Protein AF-A0A804JIK0-F1 (afdb_monomer_lite)

pLDDT: mean 76.5, std 15.42, range [44.66, 95.44]

Sequence (78 aa):
MFLILQSLVLDFIQGKEDISSEVGAPKARSLGFLPRKRASRHRGKVLSFPRMNQQNPCKLTAFLGYKSGMTTRTVSVC

Radius of gyration: 30.64 Å; chains: 1; bounding box: 62×80×37 Å

Foldseek 3Di:
DVVVVVVVVVVVVVVPPDPDPPCVPPPPDDPVPPPPDPDPDPDDDDPDFDDDDPPDPDDDGDDDDDDPDDDDDDPPPD

Organism: Musa acuminata subsp. malaccensis (NCBI:txid214687)

Secondary structure (DSSP, 8-state):
-HHHHHHHHHHHHHTTS----------SS-GGG-S-PPPSSSSPPPS-PPPPPTTSPP--------------------

Structure (mmCIF, N/CA/C/O backbone):
data_AF-A0A804JIK0-F1
#
_entry.id   AF-A0A804JIK0-F1
#
loop_
_atom_site.group_PDB
_atom_site.id
_atom_site.type_symbol
_atom_site.label_atom_id
_atom_site.label_alt_id
_atom_site.label_comp_id
_atom_site.label_asym_id
_atom_site.label_entity_id
_atom_site.label_seq_id
_atom_site.pdbx_PDB_ins_code
_atom_site.Cartn_x
_atom_site.Cartn_y
_atom_site.Cartn_z
_atom_site.occupancy
_atom_site.B_iso_or_equiv
_atom_site.auth_seq_id
_atom_site.auth_comp_id
_atom_site.auth_asym_id
_atom_site.auth_atom_id
_atom_site.pdbx_PDB_model_num
ATOM 1 N N . MET A 1 1 ? 46.778 -53.123 -3.678 1.00 62.66 1 MET A N 1
ATOM 2 C CA . MET A 1 1 ? 45.340 -53.146 -3.314 1.00 62.66 1 MET A CA 1
ATOM 3 C C . MET A 1 1 ? 45.038 -52.361 -2.037 1.00 62.66 1 MET A C 1
ATOM 5 O O . MET A 1 1 ? 44.095 -51.588 -2.044 1.00 62.66 1 MET A O 1
ATOM 9 N N . PHE A 1 2 ? 45.853 -52.488 -0.981 1.00 68.19 2 PHE A N 1
ATOM 10 C CA . PHE A 1 2 ? 45.655 -51.780 0.298 1.00 68.19 2 PHE A CA 1
ATOM 11 C C . PHE A 1 2 ? 45.745 -50.239 0.198 1.00 68.19 2 PHE A C 1
ATOM 13 O O . PHE A 1 2 ? 45.027 -49.535 0.895 1.00 68.19 2 PHE A O 1
ATOM 20 N N . LEU A 1 3 ? 46.564 -49.712 -0.724 1.00 63.62 3 LEU A N 1
ATOM 21 C CA . LEU A 1 3 ? 46.721 -48.265 -0.945 1.00 63.62 3 LEU A CA 1
ATOM 22 C C . LEU A 1 3 ? 45.527 -47.619 -1.671 1.00 63.62 3 LEU A C 1
ATOM 24 O O . LEU A 1 3 ? 45.178 -46.488 -1.371 1.00 63.62 3 LEU A O 1
ATOM 28 N N . ILE A 1 4 ? 44.852 -48.352 -2.565 1.00 69.50 4 ILE A N 1
ATOM 29 C CA . ILE A 1 4 ? 43.667 -47.849 -3.289 1.00 69.50 4 ILE A CA 1
ATOM 30 C C . ILE A 1 4 ? 42.475 -47.720 -2.329 1.00 69.50 4 ILE A C 1
ATOM 32 O O . ILE A 1 4 ? 41.674 -46.797 -2.441 1.00 69.50 4 ILE A O 1
ATOM 36 N N . LEU A 1 5 ? 42.389 -48.619 -1.341 1.00 67.19 5 LEU A N 1
ATOM 37 C CA . LEU A 1 5 ? 41.365 -48.545 -0.302 1.00 67.19 5 LEU A CA 1
ATOM 38 C C . LEU A 1 5 ? 41.590 -47.369 0.661 1.00 67.19 5 LEU A C 1
ATOM 40 O O . LEU A 1 5 ? 40.622 -46.793 1.138 1.00 67.19 5 LEU A O 1
ATOM 44 N N . GLN A 1 6 ? 42.843 -46.992 0.937 1.00 64.56 6 GLN A N 1
ATOM 45 C CA . GLN A 1 6 ? 43.146 -45.848 1.805 1.00 64.56 6 GLN A CA 1
ATOM 46 C C . GLN A 1 6 ? 42.788 -44.509 1.137 1.00 64.56 6 GLN A C 1
ATOM 48 O O . GLN A 1 6 ? 42.254 -43.635 1.812 1.00 64.56 6 GLN A O 1
ATOM 53 N N . SER A 1 7 ? 42.996 -44.366 -0.179 1.00 62.38 7 SER A N 1
ATOM 54 C CA . SER A 1 7 ? 42.590 -43.164 -0.928 1.00 62.38 7 SER A CA 1
ATOM 55 C C . SER A 1 7 ? 41.068 -42.972 -0.939 1.00 62.38 7 SER A C 1
ATOM 57 O O . SER A 1 7 ? 40.588 -41.899 -0.600 1.00 62.38 7 SER A O 1
ATOM 59 N N . LEU A 1 8 ? 40.301 -44.037 -1.204 1.00 61.91 8 LEU A N 1
ATOM 60 C CA . LEU A 1 8 ? 38.833 -43.964 -1.235 1.00 61.91 8 LEU A CA 1
ATOM 61 C C . LEU A 1 8 ? 38.199 -43.695 0.140 1.00 61.91 8 LEU A C 1
ATOM 63 O O . LEU A 1 8 ? 37.144 -43.069 0.220 1.00 61.91 8 LEU A O 1
ATOM 67 N N . VAL A 1 9 ? 38.820 -44.161 1.229 1.00 63.50 9 VAL A N 1
ATOM 68 C CA . VAL A 1 9 ? 38.338 -43.885 2.593 1.00 63.50 9 VAL A CA 1
ATOM 69 C C . VAL A 1 9 ? 38.628 -42.435 3.000 1.00 63.50 9 VAL A C 1
ATOM 71 O O . VAL A 1 9 ? 37.810 -41.841 3.699 1.00 63.50 9 VAL A O 1
ATOM 74 N N . LEU A 1 10 ? 39.733 -41.839 2.535 1.00 59.66 10 LEU A N 1
ATOM 75 C CA . LEU A 1 10 ? 40.061 -40.435 2.811 1.00 59.66 10 LEU A CA 1
ATOM 76 C C . LEU A 1 10 ? 39.170 -39.466 2.008 1.00 59.66 10 LEU A C 1
ATOM 78 O O . LEU A 1 10 ? 38.665 -38.499 2.579 1.00 59.66 10 LEU A O 1
ATOM 82 N N . ASP A 1 11 ? 38.867 -39.793 0.745 1.00 58.06 11 ASP A N 1
ATOM 83 C CA . ASP A 1 11 ? 37.926 -39.032 -0.094 1.00 58.06 11 ASP A CA 1
ATOM 84 C C . ASP A 1 11 ? 36.498 -39.025 0.495 1.00 58.06 11 ASP A C 1
ATOM 86 O O . ASP A 1 11 ? 35.769 -38.035 0.399 1.00 58.06 11 ASP A O 1
ATOM 90 N N . PHE A 1 12 ? 36.088 -40.114 1.161 1.00 58.56 12 PHE A N 1
ATOM 91 C CA . PHE A 1 12 ? 34.771 -40.210 1.804 1.00 58.56 12 PHE A CA 1
ATOM 92 C C . PHE A 1 12 ? 34.661 -39.373 3.089 1.00 58.56 12 PHE A C 1
ATOM 94 O O . PHE A 1 12 ? 33.562 -38.957 3.461 1.00 58.56 12 PHE A O 1
ATOM 101 N N . ILE A 1 13 ? 35.786 -39.105 3.759 1.00 56.56 13 ILE A N 1
ATOM 102 C CA . ILE A 1 13 ? 35.831 -38.270 4.966 1.00 56.56 13 ILE A CA 1
ATOM 103 C C . ILE A 1 13 ? 35.932 -36.779 4.586 1.00 56.56 13 ILE A C 1
ATOM 105 O O . ILE A 1 13 ? 35.244 -35.964 5.193 1.00 56.56 13 ILE A O 1
ATOM 109 N N . GLN A 1 14 ? 36.660 -36.418 3.518 1.00 48.91 14 GLN A N 1
ATOM 110 C CA . GLN A 1 14 ? 36.704 -35.040 2.986 1.00 48.91 14 GLN A CA 1
ATOM 111 C C . GLN A 1 14 ? 35.418 -34.606 2.260 1.00 48.91 14 GLN A C 1
ATOM 113 O O . GLN A 1 14 ? 35.160 -33.416 2.122 1.00 48.91 14 GLN A O 1
ATOM 118 N N . GLY A 1 15 ? 34.571 -35.542 1.817 1.00 48.97 15 GLY A N 1
ATOM 119 C CA . GLY A 1 15 ? 33.276 -35.220 1.202 1.00 48.97 15 GLY A CA 1
ATOM 120 C C . GLY A 1 15 ? 32.164 -34.827 2.188 1.00 48.97 15 GLY A C 1
ATOM 121 O O . GLY A 1 15 ? 31.045 -34.545 1.756 1.00 48.97 15 GLY A O 1
ATOM 122 N N . LYS A 1 16 ? 32.427 -34.861 3.503 1.00 49.97 16 LYS A N 1
ATOM 123 C CA . LYS A 1 16 ? 31.414 -34.688 4.563 1.00 49.97 16 LYS A CA 1
ATOM 124 C C . LYS A 1 16 ? 31.641 -33.466 5.466 1.00 49.97 16 LYS A C 1
ATOM 126 O O . LYS A 1 16 ? 30.871 -33.262 6.402 1.00 49.97 16 LYS A O 1
ATOM 131 N N . GLU A 1 17 ? 32.654 -32.666 5.157 1.00 56.41 17 GLU A N 1
ATOM 132 C CA . GLU A 1 17 ? 33.060 -31.428 5.829 1.00 56.41 17 GLU A CA 1
ATOM 133 C C . GLU A 1 17 ? 33.486 -30.496 4.680 1.00 56.41 17 GLU A C 1
ATOM 135 O O . GLU A 1 17 ? 34.525 -30.689 4.075 1.00 56.41 17 GLU A O 1
ATOM 140 N N . ASP A 1 18 ? 32.651 -29.647 4.102 1.00 47.00 18 ASP A N 1
ATOM 141 C CA . ASP A 1 18 ? 31.894 -28.610 4.759 1.00 47.00 18 ASP A CA 1
ATOM 142 C C . ASP A 1 18 ? 30.498 -28.543 4.149 1.00 47.00 18 ASP A C 1
ATOM 144 O O . ASP A 1 18 ? 30.312 -28.348 2.943 1.00 47.00 18 ASP A O 1
ATOM 148 N N . ILE A 1 19 ? 29.499 -28.648 5.025 1.00 51.25 19 ILE A N 1
ATOM 149 C CA . ILE A 1 19 ? 28.224 -27.951 4.889 1.00 51.25 19 ILE A CA 1
ATOM 150 C C . ILE A 1 19 ? 28.620 -26.507 4.629 1.00 51.25 19 ILE A C 1
ATOM 152 O O . ILE A 1 19 ? 28.874 -25.740 5.558 1.00 51.25 19 ILE A O 1
ATOM 156 N N . SER A 1 20 ? 28.801 -26.184 3.352 1.00 44.66 20 SER A N 1
ATOM 157 C CA . SER A 1 20 ? 29.100 -24.847 2.908 1.00 44.66 20 SER A CA 1
ATOM 158 C C . SER A 1 20 ? 27.935 -24.069 3.455 1.00 44.66 20 SER A C 1
ATOM 160 O O . SER A 1 20 ? 26.784 -24.204 3.039 1.00 44.66 20 SER A O 1
ATOM 162 N N . SER A 1 21 ? 28.241 -23.278 4.465 1.00 52.78 21 SER A N 1
ATOM 163 C CA . SER A 1 21 ? 27.562 -22.033 4.599 1.00 52.78 21 SER A CA 1
ATOM 164 C C . SER A 1 21 ? 27.639 -21.395 3.205 1.00 52.78 21 SER A C 1
ATOM 166 O O . SER A 1 21 ? 28.558 -20.658 2.867 1.00 52.78 21 SER A O 1
ATOM 168 N N . GLU A 1 22 ? 26.593 -21.579 2.395 1.00 47.28 22 GLU A N 1
ATOM 169 C CA . GLU A 1 22 ? 25.964 -20.364 1.934 1.00 47.28 22 GLU A CA 1
ATOM 170 C C . GLU A 1 22 ? 25.690 -19.631 3.246 1.00 47.28 22 GLU A C 1
ATOM 172 O O . GLU A 1 22 ? 24.702 -19.873 3.942 1.00 47.28 22 GLU A O 1
ATOM 177 N N . VAL A 1 23 ? 26.647 -18.787 3.650 1.00 48.97 23 VAL A N 1
ATOM 178 C CA . VAL A 1 23 ? 26.397 -17.575 4.412 1.00 48.97 23 VAL A CA 1
ATOM 179 C C . VAL A 1 23 ? 25.446 -16.810 3.499 1.00 48.97 23 VAL A C 1
ATOM 181 O O . VAL A 1 23 ? 25.839 -15.955 2.710 1.00 48.97 23 VAL A O 1
ATOM 184 N N . GLY A 1 24 ? 24.221 -17.329 3.444 1.00 54.75 24 GLY A N 1
ATOM 185 C CA . GLY A 1 24 ? 23.333 -17.208 2.313 1.00 54.75 24 GLY A CA 1
ATOM 186 C C . GLY A 1 24 ? 22.915 -15.776 2.351 1.00 54.75 24 GLY A C 1
ATOM 187 O O . GLY A 1 24 ? 22.377 -15.336 3.372 1.00 54.75 24 GLY A O 1
ATOM 188 N N . ALA A 1 25 ? 23.282 -15.041 1.303 1.00 76.50 25 ALA A N 1
ATOM 189 C CA . ALA A 1 25 ? 23.130 -13.601 1.267 1.00 76.50 25 ALA A CA 1
ATOM 190 C C . ALA A 1 25 ? 21.762 -13.224 1.861 1.00 76.50 25 ALA A C 1
ATOM 192 O O . ALA A 1 25 ? 20.752 -13.853 1.507 1.00 76.50 25 ALA A O 1
ATOM 193 N N . PRO A 1 26 ? 21.710 -12.256 2.800 1.00 82.81 26 PRO A N 1
ATOM 194 C CA . PRO A 1 26 ? 20.466 -11.910 3.467 1.00 82.81 26 PRO A CA 1
ATOM 195 C C . PRO A 1 26 ? 19.411 -11.657 2.397 1.00 82.81 26 PRO A C 1
ATOM 197 O O . PRO A 1 26 ? 19.703 -11.014 1.386 1.00 82.81 26 PRO A O 1
ATOM 200 N N . LYS A 1 27 ? 18.202 -12.207 2.589 1.00 78.38 27 LYS A N 1
ATOM 201 C CA . LYS A 1 27 ? 17.111 -12.100 1.609 1.00 78.38 27 LYS A CA 1
ATOM 202 C C . LYS A 1 27 ? 17.055 -10.668 1.089 1.00 78.38 27 LYS A C 1
ATOM 204 O O . LYS A 1 27 ? 16.702 -9.758 1.834 1.00 78.38 27 LYS A O 1
ATOM 209 N N . ALA A 1 28 ? 17.377 -10.482 -0.193 1.00 83.31 28 ALA A N 1
ATOM 210 C CA . ALA A 1 28 ? 17.592 -9.148 -0.752 1.00 83.31 28 ALA A CA 1
ATOM 211 C C . ALA A 1 28 ? 16.368 -8.234 -0.590 1.00 83.31 28 ALA A C 1
ATOM 213 O O . ALA A 1 28 ? 16.478 -7.011 -0.641 1.00 83.31 28 ALA A O 1
ATOM 214 N N . ARG A 1 29 ? 15.168 -8.824 -0.479 1.00 82.19 29 ARG A N 1
ATOM 215 C CA . ARG A 1 29 ? 13.894 -8.108 -0.403 1.00 82.19 29 ARG A CA 1
ATOM 216 C C . ARG A 1 29 ? 12.931 -8.843 0.527 1.00 82.19 29 ARG A C 1
ATOM 218 O O . ARG A 1 29 ? 12.922 -10.071 0.592 1.00 82.19 29 ARG A O 1
ATOM 225 N N . SER A 1 30 ? 12.081 -8.084 1.205 1.00 88.19 30 SER A N 1
ATOM 226 C CA . SER A 1 30 ? 11.025 -8.605 2.071 1.00 88.19 30 SER A CA 1
ATOM 227 C C . SER A 1 30 ? 9.930 -9.312 1.259 1.00 88.19 30 SER A C 1
ATOM 229 O O . SER A 1 30 ? 9.438 -8.802 0.250 1.00 88.19 30 SER A O 1
ATOM 231 N N . LEU A 1 31 ? 9.541 -10.511 1.709 1.00 88.06 31 LEU A N 1
ATOM 232 C CA . LEU A 1 31 ? 8.529 -11.351 1.049 1.00 88.06 31 LEU A CA 1
ATOM 233 C C . LEU A 1 31 ? 7.089 -10.889 1.331 1.00 88.06 31 LEU A C 1
ATOM 235 O O . LEU A 1 31 ? 6.190 -11.201 0.559 1.00 88.06 31 LEU A O 1
ATOM 239 N N . GLY A 1 32 ? 6.872 -10.094 2.386 1.00 89.94 32 GLY A N 1
ATOM 240 C CA . GLY A 1 32 ? 5.549 -9.585 2.775 1.00 89.94 32 GLY A CA 1
ATOM 241 C C . GLY A 1 32 ? 4.913 -8.592 1.792 1.00 89.94 32 GLY A C 1
ATOM 242 O O . GLY A 1 32 ? 3.750 -8.244 1.953 1.00 89.94 32 GLY A O 1
ATOM 243 N N . PHE A 1 33 ? 5.651 -8.150 0.766 1.00 88.38 33 PHE A N 1
ATOM 244 C CA . PHE A 1 33 ? 5.153 -7.260 -0.295 1.00 88.38 33 PHE A CA 1
ATOM 245 C C . PHE A 1 33 ? 4.993 -7.972 -1.648 1.00 88.38 33 PHE A C 1
ATOM 247 O O . PHE A 1 33 ? 4.893 -7.327 -2.695 1.00 88.38 33 PHE A O 1
ATOM 254 N N . LEU A 1 34 ? 5.013 -9.306 -1.659 1.00 88.44 34 LEU A N 1
ATOM 255 C CA . LEU A 1 34 ? 4.573 -10.091 -2.809 1.00 88.44 34 LEU A CA 1
ATOM 256 C C . LEU A 1 34 ? 3.039 -10.169 -2.771 1.00 88.44 34 LEU A C 1
ATOM 258 O O . LEU A 1 34 ? 2.488 -10.406 -1.699 1.00 88.44 34 LEU A O 1
ATOM 262 N N . PRO A 1 35 ? 2.320 -9.996 -3.893 1.00 90.00 35 PRO A N 1
ATOM 263 C CA . PRO A 1 35 ? 2.765 -9.806 -5.277 1.00 90.00 35 PRO A CA 1
ATOM 264 C C . PRO A 1 35 ? 3.114 -8.347 -5.630 1.00 90.00 35 PRO A C 1
ATOM 266 O O . PRO A 1 35 ? 2.399 -7.414 -5.279 1.00 90.00 35 PRO A O 1
ATOM 269 N N . ARG A 1 36 ? 4.161 -8.147 -6.445 1.00 88.12 36 ARG A N 1
ATOM 270 C CA . ARG A 1 36 ? 4.613 -6.8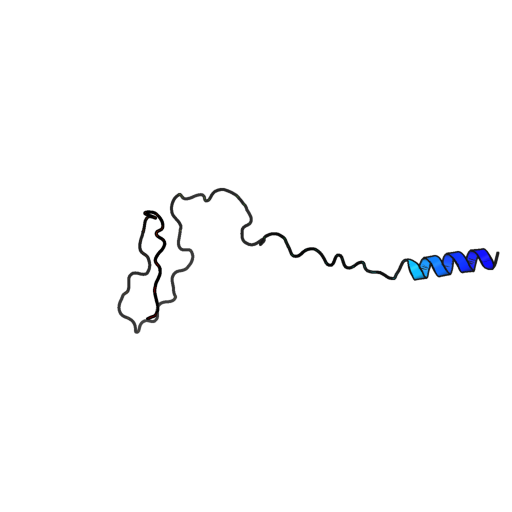20 -6.926 1.00 88.12 36 ARG A CA 1
ATOM 271 C C . ARG A 1 36 ? 3.794 -6.294 -8.099 1.00 88.12 36 ARG A C 1
ATOM 273 O O . ARG A 1 36 ? 4.326 -5.953 -9.153 1.00 88.12 36 ARG A O 1
ATOM 280 N N . LYS A 1 37 ? 2.479 -6.282 -7.933 1.00 92.00 37 LYS A N 1
ATOM 281 C CA . LYS A 1 37 ? 1.552 -5.699 -8.902 1.00 92.00 37 LYS A CA 1
ATOM 282 C C . LYS A 1 37 ? 1.216 -4.271 -8.479 1.00 92.00 37 LYS A C 1
ATOM 284 O O . LYS A 1 37 ? 1.400 -3.895 -7.323 1.00 92.00 37 LYS A O 1
ATOM 289 N N . ARG A 1 38 ? 0.721 -3.464 -9.422 1.00 89.75 38 ARG A N 1
ATOM 290 C CA . ARG A 1 38 ? 0.186 -2.138 -9.088 1.00 89.75 38 ARG A CA 1
ATOM 291 C C . ARG A 1 38 ? -0.968 -2.299 -8.095 1.00 89.75 38 ARG A C 1
ATOM 293 O O . ARG A 1 38 ? -1.736 -3.257 -8.189 1.00 89.75 38 ARG A O 1
ATOM 300 N N . ALA A 1 39 ? -1.087 -1.367 -7.151 1.00 89.19 39 ALA A N 1
ATOM 301 C CA . ALA A 1 39 ? -2.236 -1.335 -6.258 1.00 89.19 39 ALA A CA 1
ATOM 302 C C . ALA A 1 39 ? -3.523 -1.196 -7.085 1.00 89.19 39 ALA A C 1
ATOM 304 O O . ALA A 1 39 ? -3.576 -0.425 -8.039 1.00 89.19 39 ALA A O 1
ATOM 305 N N . SER A 1 40 ? -4.571 -1.930 -6.707 1.00 90.94 40 SER A N 1
ATOM 306 C CA . SER A 1 40 ? -5.860 -1.884 -7.412 1.00 90.94 40 SER A CA 1
ATOM 307 C C . SER A 1 40 ? -6.564 -0.524 -7.289 1.00 90.94 40 SER A C 1
ATOM 309 O O . SER A 1 40 ? -7.385 -0.182 -8.134 1.00 90.94 40 SER A O 1
ATOM 311 N N . ARG A 1 41 ? -6.258 0.260 -6.247 1.00 91.12 41 ARG A N 1
ATOM 312 C CA . ARG A 1 41 ? -6.897 1.552 -5.966 1.00 91.12 41 ARG A CA 1
ATOM 313 C C . ARG A 1 41 ? -5.892 2.693 -6.091 1.00 91.12 41 ARG A C 1
ATOM 315 O O . ARG A 1 41 ? -4.749 2.553 -5.671 1.00 91.12 41 ARG A O 1
ATOM 322 N N . HIS A 1 42 ? -6.362 3.845 -6.573 1.00 91.75 42 HIS A N 1
ATOM 323 C CA . HIS A 1 42 ? -5.580 5.087 -6.628 1.00 91.75 42 HIS A CA 1
ATOM 324 C C . HIS A 1 42 ? -5.330 5.697 -5.234 1.00 91.75 42 HIS A C 1
ATOM 326 O O . HIS A 1 42 ? -4.347 6.399 -5.021 1.00 91.75 42 HIS A O 1
ATOM 332 N N . ARG A 1 43 ? -6.225 5.455 -4.268 1.00 90.44 43 ARG A N 1
ATOM 333 C CA . ARG A 1 43 ? -6.091 5.920 -2.877 1.00 90.44 43 ARG A CA 1
ATOM 334 C C . ARG A 1 43 ? -5.752 4.744 -1.960 1.00 90.44 43 ARG A C 1
ATOM 336 O O . ARG A 1 43 ? -6.255 3.637 -2.166 1.00 90.44 43 ARG A O 1
ATOM 343 N N . GLY A 1 44 ? -4.936 4.991 -0.936 1.00 90.00 44 GLY A N 1
ATOM 344 C CA . GLY A 1 44 ? -4.651 4.003 0.106 1.00 90.00 44 GLY A CA 1
ATOM 345 C C . GLY A 1 44 ? -5.917 3.626 0.882 1.00 90.00 44 GLY A C 1
ATOM 346 O O . GLY A 1 44 ? -6.742 4.488 1.179 1.00 90.00 44 GLY A O 1
ATOM 347 N N . LYS A 1 45 ? -6.082 2.338 1.203 1.00 91.50 45 LYS A N 1
ATOM 348 C CA . LYS A 1 45 ? -7.149 1.846 2.088 1.00 91.50 45 LYS A CA 1
ATOM 349 C C . LYS A 1 45 ? -6.543 1.541 3.454 1.00 91.50 45 LYS A C 1
ATOM 351 O O . LYS A 1 45 ? -5.583 0.779 3.526 1.00 91.50 45 LYS A O 1
ATOM 356 N N . VAL A 1 46 ? -7.131 2.074 4.521 1.00 90.94 46 VAL A N 1
ATOM 357 C CA . VAL A 1 46 ? -6.780 1.673 5.888 1.00 90.94 46 VAL A CA 1
ATOM 358 C C . VAL A 1 46 ? -7.279 0.243 6.116 1.00 90.94 46 VAL A C 1
ATOM 360 O O . VAL A 1 46 ? -8.454 -0.046 5.885 1.00 90.94 46 VAL A O 1
ATOM 363 N N . LEU A 1 47 ? -6.378 -0.664 6.504 1.00 90.06 47 LEU A N 1
ATOM 364 C CA . LEU A 1 47 ? -6.714 -2.067 6.784 1.00 90.06 47 LEU A CA 1
ATOM 365 C C . LEU A 1 47 ? -7.188 -2.266 8.227 1.00 90.06 47 LEU A C 1
ATOM 367 O O . LEU A 1 47 ? -8.117 -3.030 8.462 1.00 90.06 47 LEU A O 1
ATOM 371 N N . SER A 1 48 ? -6.588 -1.547 9.174 1.00 90.38 48 SER A N 1
ATOM 372 C CA . SER A 1 48 ? -6.941 -1.591 10.591 1.00 90.38 48 SER A CA 1
ATOM 373 C C . SER A 1 48 ? -6.922 -0.186 11.173 1.00 90.38 48 SER A C 1
ATOM 375 O O . SER A 1 48 ? -5.912 0.513 11.079 1.00 90.38 48 SER A O 1
ATOM 377 N N . PHE A 1 49 ? -8.029 0.216 11.786 1.00 89.38 49 PHE A N 1
ATOM 378 C CA . PHE A 1 49 ? -8.079 1.423 12.602 1.00 89.38 49 PHE A CA 1
ATOM 379 C C . PHE A 1 49 ? -7.513 1.141 14.003 1.00 89.38 49 PHE A C 1
ATOM 381 O O . PHE A 1 49 ? -7.510 -0.018 14.435 1.00 89.38 49 PHE A O 1
ATOM 388 N N . PRO A 1 50 ? -7.024 2.169 14.721 1.00 88.31 50 PRO A N 1
ATOM 389 C CA . PRO A 1 50 ? -6.628 2.008 16.116 1.00 88.31 50 PRO A CA 1
ATOM 390 C C . PRO A 1 50 ? -7.798 1.473 16.954 1.00 88.31 50 PRO A C 1
ATOM 392 O O . PRO A 1 50 ? -8.955 1.835 16.729 1.00 88.31 50 PRO A O 1
ATOM 395 N N . ARG A 1 51 ? -7.495 0.609 17.931 1.00 84.62 51 ARG A N 1
ATOM 396 C CA . ARG A 1 51 ? -8.492 0.124 18.897 1.00 84.62 51 ARG A CA 1
ATOM 397 C C . ARG A 1 51 ? -8.923 1.297 19.779 1.00 84.62 51 ARG A C 1
ATOM 399 O O . ARG A 1 51 ? -8.081 1.953 20.386 1.00 84.62 51 ARG A O 1
ATOM 406 N N . MET A 1 52 ? -10.222 1.571 19.822 1.00 80.06 52 MET A N 1
ATOM 407 C CA . MET A 1 52 ? -10.774 2.689 20.585 1.00 80.06 52 MET A CA 1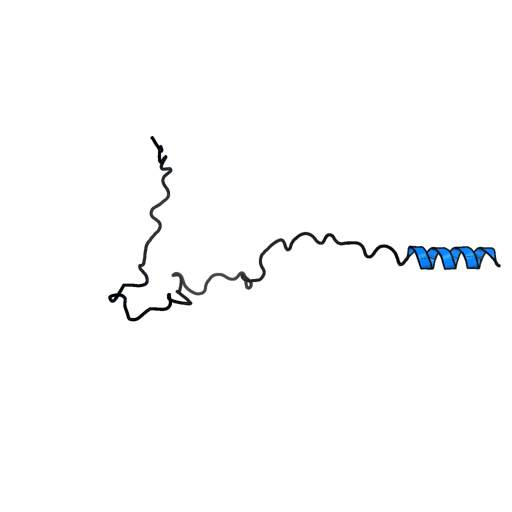
ATOM 408 C C . MET A 1 52 ? -11.072 2.258 22.023 1.00 80.06 52 MET A C 1
ATOM 410 O O . MET A 1 52 ? -11.785 1.282 22.240 1.00 80.06 52 MET A O 1
ATOM 414 N N . ASN A 1 53 ? -10.565 3.019 22.994 1.00 81.00 53 ASN A N 1
ATOM 415 C CA . ASN A 1 53 ? -10.960 2.908 24.399 1.00 81.00 53 ASN A CA 1
ATOM 416 C C . ASN A 1 53 ? -12.132 3.868 24.654 1.00 81.00 53 ASN A C 1
ATOM 418 O O . ASN A 1 53 ? -12.028 5.050 24.323 1.00 81.00 53 ASN A O 1
ATOM 422 N N . GLN A 1 54 ? -13.218 3.379 25.263 1.00 78.25 54 GLN A N 1
ATOM 423 C CA . GLN A 1 54 ? -14.480 4.119 25.469 1.00 78.25 54 GLN A CA 1
ATOM 424 C C . GLN A 1 54 ? -14.354 5.385 26.338 1.00 78.25 54 GLN A C 1
ATOM 426 O O . GLN A 1 54 ? -15.255 6.212 26.345 1.00 78.25 54 GLN A O 1
ATOM 431 N N . GLN A 1 55 ? -13.243 5.551 27.058 1.00 81.50 55 GLN A N 1
ATOM 432 C CA . GLN A 1 55 ? -12.994 6.706 27.930 1.00 81.50 55 GLN A CA 1
ATOM 433 C C . GLN A 1 55 ? -12.651 7.988 27.164 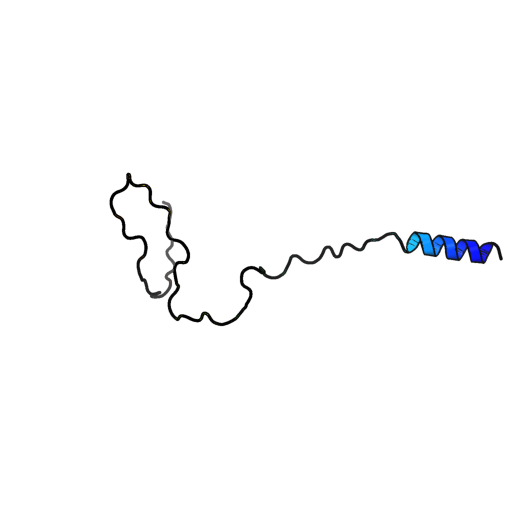1.00 81.50 55 GLN A C 1
ATOM 435 O O . GLN A 1 55 ? -12.758 9.080 27.711 1.00 81.50 55 GLN A O 1
ATOM 440 N N . ASN A 1 56 ? -12.208 7.873 25.911 1.00 75.94 56 ASN A N 1
ATOM 441 C CA . ASN A 1 56 ? -11.807 9.033 25.129 1.00 75.94 56 ASN A CA 1
ATOM 442 C C . ASN A 1 56 ? -12.993 9.612 24.342 1.00 75.94 56 ASN A C 1
ATOM 444 O O . ASN A 1 56 ? -13.791 8.841 23.806 1.00 75.94 56 ASN A O 1
ATOM 448 N N . PRO A 1 57 ? -13.073 10.948 24.184 1.00 81.56 57 PRO A N 1
ATOM 449 C CA . PRO A 1 57 ? -14.085 11.570 23.336 1.00 81.56 57 PRO A CA 1
ATOM 4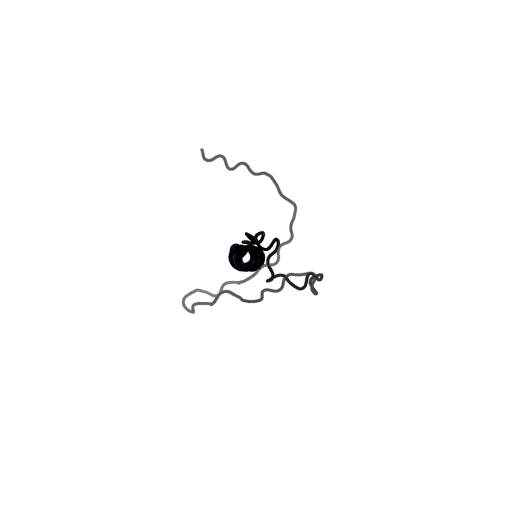50 C C . PRO A 1 57 ? -13.954 11.085 21.887 1.00 81.56 57 PRO A C 1
ATOM 452 O O . PRO A 1 57 ? -12.867 10.689 21.451 1.00 81.56 57 PRO A O 1
ATOM 455 N N . CYS A 1 58 ? -15.056 11.130 21.134 1.00 80.44 58 CYS A N 1
ATOM 456 C CA . CYS A 1 58 ? -15.095 10.753 19.722 1.00 80.44 58 CYS A CA 1
ATOM 457 C C . CYS A 1 58 ? -14.043 11.539 18.921 1.00 80.44 58 CYS A C 1
ATOM 459 O O . CYS A 1 58 ? -14.063 12.768 18.892 1.00 80.44 58 CYS A O 1
ATOM 461 N N . LYS A 1 59 ? -13.118 10.826 18.269 1.00 84.50 59 LYS A N 1
ATOM 462 C CA . LYS A 1 59 ? -12.025 11.397 17.465 1.00 84.50 59 LYS A CA 1
ATOM 463 C C . LYS A 1 59 ? -12.116 10.879 16.034 1.00 84.50 59 LYS A C 1
ATOM 465 O O . LYS A 1 59 ? -12.378 9.697 15.817 1.00 84.50 59 LYS A O 1
ATOM 470 N N . LEU A 1 60 ? -11.857 11.753 15.063 1.00 85.50 60 LEU A N 1
ATOM 471 C CA . LEU A 1 60 ? -11.687 11.356 13.666 1.00 85.50 60 LEU A CA 1
ATOM 472 C C . LEU A 1 60 ? -10.374 10.577 13.517 1.00 85.50 60 LEU A C 1
ATOM 474 O O . LEU A 1 60 ? -9.322 11.034 13.959 1.00 85.50 60 LEU A O 1
ATOM 478 N N . THR A 1 61 ? -10.439 9.386 12.918 1.00 87.31 61 THR A N 1
ATOM 479 C CA . THR A 1 61 ? -9.316 8.432 12.884 1.00 87.31 61 THR A CA 1
ATOM 480 C C . THR A 1 61 ? -8.440 8.540 11.638 1.00 87.31 61 THR A C 1
ATOM 482 O O . THR A 1 61 ? -7.326 8.020 11.634 1.00 87.31 61 THR A O 1
ATOM 485 N N . ALA A 1 62 ? -8.915 9.197 10.578 1.00 87.38 62 ALA A N 1
ATOM 486 C CA . ALA A 1 62 ? -8.165 9.374 9.341 1.00 87.38 62 ALA A CA 1
ATOM 487 C C . ALA A 1 62 ? -8.582 10.655 8.607 1.00 87.38 62 ALA A C 1
ATOM 489 O O . ALA A 1 62 ? -9.749 11.041 8.630 1.00 87.38 62 ALA A O 1
ATOM 490 N N . PHE A 1 63 ? -7.625 11.262 7.901 1.00 89.75 63 PHE A N 1
ATOM 491 C CA . PHE A 1 63 ? -7.821 12.415 7.019 1.00 89.75 63 PHE A CA 1
ATOM 492 C C . PHE A 1 63 ? -7.161 12.154 5.660 1.00 89.75 63 PHE A C 1
ATOM 494 O O . PHE A 1 63 ? -6.182 11.411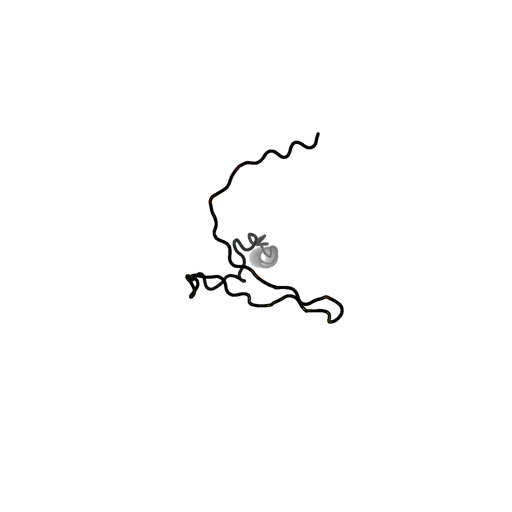 5.568 1.00 89.75 63 PHE A O 1
ATOM 501 N N . LEU A 1 64 ? -7.687 12.768 4.597 1.00 90.75 64 LEU A N 1
ATOM 502 C CA . LEU A 1 64 ? -7.084 12.732 3.264 1.00 90.75 64 LEU A CA 1
ATOM 503 C C . LEU A 1 64 ? -6.184 13.956 3.075 1.00 90.75 64 LEU A C 1
ATOM 505 O O . LEU A 1 64 ? -6.639 15.085 3.222 1.00 90.75 64 LEU A O 1
ATOM 509 N N . GLY A 1 65 ? -4.923 13.724 2.718 1.00 92.19 65 GLY A N 1
ATOM 510 C CA . GLY A 1 65 ? -3.959 14.769 2.380 1.00 92.19 65 GLY A CA 1
ATOM 511 C C . GLY A 1 65 ? -3.298 14.501 1.030 1.00 92.19 65 GLY A C 1
ATOM 512 O O . GLY A 1 65 ? -3.205 13.352 0.593 1.00 92.19 65 GLY A O 1
ATOM 513 N N . TYR A 1 66 ? -2.823 15.563 0.380 1.00 92.75 66 TYR A N 1
ATOM 514 C CA . TYR A 1 66 ? -2.106 15.501 -0.894 1.00 92.75 66 TYR A CA 1
ATOM 515 C C . TYR A 1 66 ? -0.683 16.040 -0.719 1.00 92.75 66 TYR A C 1
ATOM 517 O O . TYR A 1 66 ? -0.465 17.030 -0.021 1.00 92.75 66 TYR A O 1
ATOM 525 N N . LYS A 1 67 ? 0.305 15.385 -1.339 1.00 91.00 67 LYS A N 1
ATOM 526 C CA . LYS A 1 67 ? 1.710 15.810 -1.267 1.00 91.00 67 LYS A CA 1
ATOM 527 C C . LYS A 1 67 ? 1.911 17.068 -2.121 1.00 91.00 67 LYS A C 1
ATOM 529 O O . LYS A 1 67 ? 1.815 16.984 -3.339 1.00 91.00 67 LYS A O 1
ATOM 534 N N . SER A 1 68 ? 2.243 18.197 -1.489 1.00 93.12 68 SER A N 1
ATOM 535 C CA . SER A 1 68 ? 2.465 19.498 -2.153 1.00 93.12 68 SER A CA 1
ATOM 536 C C . SER A 1 68 ? 3.952 19.850 -2.361 1.00 93.12 68 S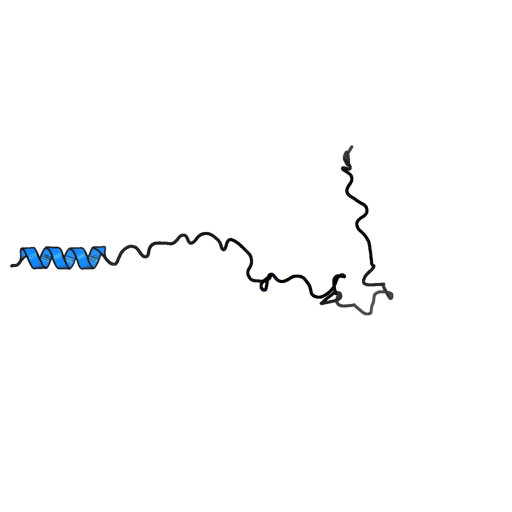ER A C 1
ATOM 538 O O . SER A 1 68 ? 4.311 21.020 -2.451 1.00 93.12 68 SER A O 1
ATOM 540 N N . GLY A 1 69 ? 4.835 18.847 -2.407 1.00 92.62 69 GLY A N 1
ATOM 541 C CA . GLY A 1 69 ? 6.291 19.026 -2.503 1.00 92.62 69 GLY A CA 1
ATOM 542 C C . GLY A 1 69 ? 7.027 18.677 -1.207 1.00 92.62 69 GLY A C 1
ATOM 543 O O . GLY A 1 69 ? 6.453 18.073 -0.300 1.00 92.62 69 GLY A O 1
ATOM 544 N N . MET A 1 70 ? 8.321 18.991 -1.147 1.00 95.44 70 MET A N 1
ATOM 545 C CA . MET A 1 70 ? 9.176 18.813 0.033 1.00 95.44 70 MET A CA 1
ATOM 546 C C . MET A 1 70 ? 10.076 20.040 0.155 1.00 95.44 70 MET A C 1
ATOM 548 O O . MET A 1 70 ? 10.642 20.476 -0.843 1.00 95.44 70 MET A O 1
ATOM 552 N N . THR A 1 71 ? 10.200 20.592 1.359 1.00 91.88 71 THR A N 1
ATOM 553 C CA . THR A 1 71 ? 11.109 21.704 1.652 1.00 91.88 71 THR A CA 1
ATOM 554 C C . THR A 1 71 ? 12.138 21.256 2.680 1.00 91.88 71 THR A C 1
ATOM 556 O O . THR A 1 71 ? 11.814 20.537 3.626 1.00 91.88 71 THR A O 1
ATOM 559 N N . THR A 1 72 ? 13.390 21.665 2.496 1.00 90.06 72 THR A N 1
ATOM 560 C CA . THR A 1 72 ? 14.439 21.444 3.492 1.00 90.06 72 THR A CA 1
ATOM 561 C C . THR A 1 72 ? 14.271 22.496 4.580 1.00 90.06 72 THR A C 1
ATOM 563 O O . THR A 1 72 ? 14.484 23.680 4.334 1.00 90.06 72 THR A O 1
ATOM 566 N N . ARG A 1 73 ? 13.842 22.089 5.777 1.00 72.31 73 ARG A N 1
ATOM 567 C CA . ARG A 1 73 ? 13.812 22.960 6.957 1.00 72.31 73 ARG A CA 1
ATOM 568 C C . ARG A 1 73 ? 14.996 22.619 7.849 1.00 72.31 73 ARG A C 1
ATOM 570 O O . ARG A 1 73 ? 15.101 21.488 8.311 1.00 72.31 73 ARG A O 1
ATOM 577 N N . THR A 1 74 ? 15.856 23.590 8.124 1.00 80.50 74 THR A N 1
ATOM 578 C CA . THR A 1 74 ? 16.832 23.496 9.211 1.00 80.50 74 THR A CA 1
ATOM 579 C C . THR A 1 74 ? 16.137 23.913 10.499 1.00 80.50 74 THR A C 1
ATOM 581 O O . THR A 1 74 ? 15.827 25.087 10.689 1.00 80.50 74 THR A O 1
ATOM 584 N N . VAL A 1 75 ? 15.848 22.953 11.373 1.00 75.88 75 VAL A N 1
ATOM 585 C CA . VAL A 1 75 ? 15.507 23.256 12.765 1.00 75.88 75 VAL A CA 1
ATOM 586 C C . VAL A 1 75 ? 16.825 23.468 13.501 1.00 75.88 75 VAL A C 1
ATOM 588 O O . VAL A 1 75 ? 17.476 22.513 13.912 1.00 75.88 75 VAL A O 1
ATOM 591 N N . SER A 1 76 ? 17.283 24.717 13.579 1.00 56.38 76 SER A N 1
ATOM 592 C CA . SER A 1 76 ? 18.375 25.055 14.487 1.00 56.38 76 SER A CA 1
ATOM 593 C C . SER A 1 76 ? 17.842 24.895 15.904 1.00 56.38 76 SER A C 1
ATOM 595 O O . SER A 1 76 ? 16.969 25.650 16.335 1.00 56.38 76 SER A O 1
ATOM 597 N N . VAL A 1 77 ? 18.328 23.876 16.602 1.00 68.06 77 VAL A N 1
ATOM 598 C CA . VAL A 1 77 ? 18.276 23.867 18.060 1.00 68.06 77 VAL A CA 1
ATOM 599 C C . VAL A 1 77 ? 19.245 24.970 18.480 1.00 68.06 77 VAL A C 1
ATOM 601 O O . VAL A 1 77 ? 20.423 24.885 18.132 1.00 68.06 77 VAL A O 1
ATOM 604 N N . CYS A 1 78 ? 18.715 26.052 19.058 1.00 49.00 78 CYS A N 1
ATOM 605 C CA . CYS A 1 78 ? 19.533 27.121 19.630 1.00 49.00 78 CYS A CA 1
ATOM 606 C C . CYS A 1 78 ? 20.450 26.575 20.725 1.00 49.00 78 CYS A C 1
ATOM 608 O O . CYS A 1 78 ? 20.006 25.651 21.446 1.00 49.00 78 CYS A O 1
#

InterPro domains:
  IPR000597 Large ribosomal subunit protein uL3 [PF00297] (23-72)
  IPR009000 Translation protein, beta-barrel domain superfamily [SSF50447] (23-73)
  IPR044892 Ribosomal protein L3, domain 3, archaeal-type superfamily [G3DSA:4.10.960.10] (20-77)